Protein AF-A0A259N284-F1 (afdb_monomer_lite)

Sequence (116 aa):
MSDIRIQKTGEPDILQTSDGRLTLSVPIQIKRRSGRKLVTLPNGETAPSGEAKSLKEIATREGIDNSYVSRMVNLTTLAPDIVAAILDDALPNHVTLFDLAVDPPALWDEQRARLM

Secondary structure (DSSP, 8-state):
----EEEE-SPPEEEE-TTS-EEEE--EEEE---SPPPPBPTTSPBPP--S-SSHHHHHHHHT--HHHHHHHHHHTTS-HHHHHHHHTT-S-TT--HHHHHSS--SSHHHHHHTT-

pLDDT: mean 78.73, std 15.04, range [42.06, 94.88]

Foldseek 3Di:
DFDWDKDQDDDWDWDQDPVRDIDIRTDIDTDDDDDDDWDADPVRHTDPDDPDPDLVSVCVVVVHDSLVSQLVVQLVQADPVVVVCVVVVNQDPVDDSSNCSPPHDNDNVSSVVVRD

Radius of gyration: 19.95 Å; chains: 1; bounding box: 35×49×48 Å

Structure (mmCIF, N/CA/C/O backbone):
data_AF-A0A259N284-F1
#
_entry.id   AF-A0A259N284-F1
#
loop_
_atom_site.group_PDB
_atom_site.id
_atom_site.type_symbol
_atom_site.label_atom_id
_atom_site.label_alt_id
_atom_site.label_comp_id
_atom_site.label_asym_id
_atom_site.label_entity_id
_atom_site.label_seq_id
_atom_site.pdbx_PDB_ins_code
_atom_site.Cartn_x
_atom_site.Cartn_y
_atom_site.Cartn_z
_atom_site.occupancy
_atom_site.B_iso_or_equiv
_atom_site.auth_seq_id
_atom_site.auth_comp_id
_atom_site.auth_asym_id
_atom_site.auth_atom_id
_atom_site.pdbx_PDB_model_num
ATOM 1 N N . MET A 1 1 ? -8.916 19.338 12.468 1.00 45.94 1 MET A N 1
ATOM 2 C CA . MET A 1 1 ? -8.717 18.675 11.162 1.00 45.94 1 MET A CA 1
ATOM 3 C C . MET A 1 1 ? -8.335 19.737 10.170 1.00 45.94 1 MET A C 1
ATOM 5 O O . MET A 1 1 ? -8.687 20.891 10.365 1.00 45.94 1 MET A O 1
ATOM 9 N N . SER A 1 2 ? -7.472 19.411 9.233 1.00 42.06 2 SER A N 1
ATOM 10 C CA . SER A 1 2 ? -6.608 20.419 8.663 1.00 42.06 2 SER A CA 1
ATOM 11 C C . SER A 1 2 ? -6.405 20.004 7.212 1.00 42.06 2 SER A C 1
ATOM 13 O O . SER A 1 2 ? -5.849 18.952 6.925 1.00 42.06 2 SER A O 1
ATOM 15 N N . ASP A 1 3 ? -6.993 20.791 6.323 1.00 51.62 3 ASP A N 1
ATOM 16 C CA . ASP A 1 3 ? -7.105 20.469 4.908 1.00 51.62 3 ASP A CA 1
ATOM 17 C C . ASP A 1 3 ? -5.763 20.618 4.194 1.00 51.62 3 ASP A C 1
ATOM 19 O O . ASP A 1 3 ? -4.971 21.518 4.496 1.00 51.62 3 ASP A O 1
ATOM 23 N N . ILE A 1 4 ? -5.510 19.735 3.225 1.00 58.75 4 ILE A N 1
ATOM 24 C CA . ILE A 1 4 ? -4.409 19.912 2.280 1.00 58.75 4 ILE A CA 1
ATOM 25 C C . ILE A 1 4 ? -4.896 20.910 1.243 1.00 58.75 4 ILE A C 1
ATOM 27 O O . ILE A 1 4 ? -5.741 20.598 0.408 1.00 58.75 4 ILE A O 1
ATOM 31 N N . ARG A 1 5 ? -4.359 22.126 1.304 1.00 63.12 5 ARG A N 1
ATOM 32 C CA . ARG A 1 5 ? -4.651 23.154 0.311 1.00 63.12 5 ARG A CA 1
ATOM 33 C C . ARG A 1 5 ? -3.522 23.173 -0.709 1.00 63.12 5 ARG A C 1
ATOM 35 O O . ARG A 1 5 ? -2.393 23.527 -0.365 1.00 63.12 5 ARG A O 1
ATOM 42 N N . ILE A 1 6 ? -3.841 22.773 -1.936 1.00 70.38 6 ILE A N 1
ATOM 43 C CA . ILE A 1 6 ? -2.973 22.914 -3.106 1.00 70.38 6 ILE A CA 1
ATOM 44 C C . ILE A 1 6 ? -3.428 24.175 -3.833 1.00 70.38 6 ILE A C 1
ATOM 46 O O . ILE A 1 6 ? -4.610 24.321 -4.143 1.00 70.38 6 ILE A O 1
ATOM 50 N N . GLN A 1 7 ? -2.517 25.115 -4.049 1.00 68.81 7 GLN A N 1
ATOM 51 C CA . GLN A 1 7 ? -2.789 26.325 -4.822 1.00 68.81 7 GLN A CA 1
ATOM 52 C C . GLN A 1 7 ? -1.745 26.452 -5.926 1.00 68.81 7 GLN A C 1
ATOM 54 O O . GLN A 1 7 ? -0.554 26.281 -5.664 1.00 68.81 7 GLN A O 1
ATOM 59 N N . LYS A 1 8 ? -2.194 26.771 -7.143 1.00 77.38 8 LYS A N 1
ATOM 60 C CA . LYS A 1 8 ? -1.329 27.248 -8.230 1.00 77.38 8 LYS A CA 1
ATOM 61 C C . LYS A 1 8 ? -0.700 28.573 -7.778 1.00 77.38 8 LYS A C 1
ATOM 63 O O . LYS A 1 8 ? -1.428 29.476 -7.371 1.00 77.38 8 LYS A O 1
ATOM 68 N N . THR A 1 9 ? 0.625 28.679 -7.816 1.00 79.69 9 THR A N 1
ATOM 69 C CA . THR A 1 9 ? 1.386 29.845 -7.319 1.00 79.69 9 THR A CA 1
ATOM 70 C C . THR A 1 9 ? 2.148 30.602 -8.404 1.00 79.69 9 THR A C 1
ATOM 72 O O . THR A 1 9 ? 3.044 31.380 -8.102 1.00 79.69 9 THR A O 1
ATOM 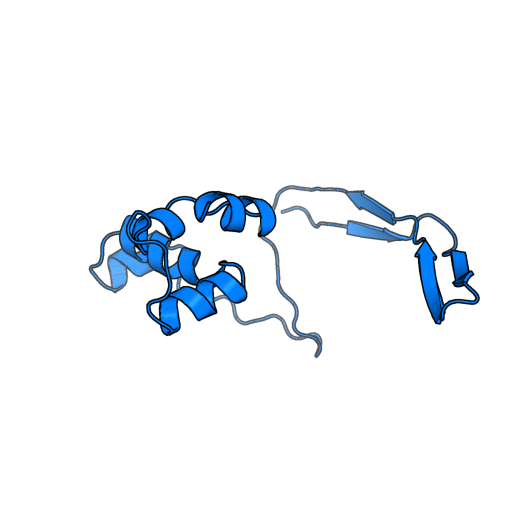75 N N . GLY A 1 10 ? 1.785 30.411 -9.666 1.00 80.06 10 GLY A N 1
ATOM 76 C CA . GLY A 1 10 ? 2.368 31.117 -10.806 1.00 80.06 10 GLY A CA 1
ATOM 77 C C . GLY A 1 10 ? 1.756 30.626 -12.108 1.00 80.06 10 GLY A C 1
ATOM 78 O O . GLY A 1 10 ? 0.942 29.702 -12.082 1.00 80.06 10 GLY A O 1
ATOM 79 N N . GLU A 1 11 ? 2.112 31.238 -13.235 1.00 81.62 11 GLU A N 1
ATOM 80 C CA . GLU A 1 11 ? 1.596 30.793 -14.528 1.00 81.62 11 GLU A CA 1
ATOM 81 C C . GLU A 1 11 ? 2.202 29.450 -14.950 1.00 81.62 11 GLU A C 1
ATOM 83 O O . GLU A 1 11 ? 3.375 29.192 -14.672 1.00 81.62 11 GLU A O 1
ATOM 88 N N . PRO A 1 12 ? 1.401 28.560 -15.559 1.00 78.62 12 PRO A N 1
ATOM 89 C CA . PRO A 1 12 ? 1.888 27.300 -16.053 1.00 78.62 12 PRO A CA 1
ATOM 90 C C . PRO A 1 12 ? 2.615 27.560 -17.370 1.00 78.62 12 PRO A C 1
ATOM 92 O O . PRO A 1 12 ? 2.100 28.269 -18.234 1.00 78.62 12 PRO A O 1
ATOM 95 N N . ASP A 1 13 ? 3.788 26.965 -17.523 1.00 83.94 13 ASP A N 1
ATOM 96 C CA . ASP A 1 13 ? 4.536 27.032 -18.774 1.00 83.94 13 ASP A CA 1
ATOM 97 C C . ASP A 1 13 ? 4.402 25.715 -19.538 1.00 83.94 13 ASP A C 1
ATOM 99 O O . ASP A 1 13 ? 4.433 24.632 -18.942 1.00 83.94 13 ASP A O 1
ATOM 103 N N . ILE A 1 14 ? 4.213 25.815 -20.851 1.00 79.31 14 ILE A N 1
ATOM 104 C CA . ILE A 1 14 ? 4.002 24.678 -21.747 1.00 79.31 14 ILE A CA 1
ATOM 105 C C . ILE A 1 14 ? 5.099 24.697 -22.800 1.00 79.31 14 ILE A C 1
ATOM 107 O O . ILE A 1 14 ? 5.117 25.551 -23.684 1.00 79.31 14 ILE A O 1
ATOM 111 N N . LEU A 1 15 ? 5.966 23.691 -22.753 1.00 80.00 15 LEU A N 1
ATOM 112 C CA . LEU A 1 15 ? 7.018 23.484 -23.738 1.00 80.00 15 LEU A CA 1
ATOM 113 C C . LEU A 1 15 ? 6.653 22.284 -24.614 1.00 80.00 15 LEU A C 1
ATOM 115 O O . LEU A 1 15 ? 6.637 21.140 -24.153 1.00 80.00 15 LEU A O 1
ATOM 119 N N . GLN A 1 16 ? 6.349 22.549 -25.885 1.00 78.12 16 GLN A N 1
ATOM 120 C CA . GLN A 1 16 ? 6.218 21.513 -26.909 1.00 78.12 16 GLN A CA 1
ATOM 121 C C . GLN A 1 16 ? 7.581 21.256 -27.545 1.00 78.12 16 GLN A C 1
ATOM 123 O O . GLN A 1 16 ? 8.193 22.155 -28.117 1.00 78.12 16 GLN A O 1
ATOM 128 N N . THR A 1 17 ? 8.051 20.021 -27.435 1.00 78.12 17 THR A N 1
ATOM 129 C CA . THR A 1 17 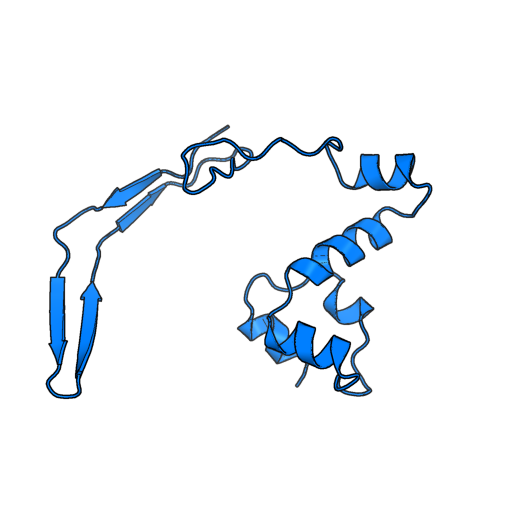? 9.304 19.565 -28.037 1.00 78.12 17 THR A CA 1
ATOM 130 C C . THR A 1 17 ? 8.998 18.925 -29.392 1.00 78.12 17 THR A C 1
ATOM 132 O O . THR A 1 17 ? 7.961 18.285 -29.570 1.00 78.12 17 THR A O 1
ATOM 135 N N . SER A 1 18 ? 9.887 19.108 -30.371 1.00 76.62 18 SER A N 1
ATOM 136 C CA . SER A 1 18 ? 9.708 18.633 -31.754 1.00 76.62 18 SER A CA 1
ATOM 137 C C . SER A 1 18 ? 9.614 17.108 -31.895 1.00 76.62 18 SER A C 1
ATOM 139 O O . SER A 1 18 ? 9.171 16.620 -32.931 1.00 76.62 18 SER A O 1
ATOM 141 N N . ASP A 1 19 ? 9.989 16.357 -30.858 1.00 79.75 19 ASP A N 1
ATOM 142 C CA . ASP A 1 19 ? 9.841 14.902 -30.752 1.00 79.75 19 ASP A CA 1
ATOM 143 C C . ASP A 1 19 ? 8.430 14.460 -30.306 1.00 79.75 19 ASP A C 1
ATOM 145 O O . ASP A 1 19 ? 8.193 13.273 -30.084 1.00 79.75 19 ASP A O 1
ATOM 149 N N . GLY A 1 20 ? 7.487 15.400 -30.170 1.00 77.75 20 GLY A N 1
ATOM 150 C CA . GLY A 1 20 ? 6.108 15.140 -29.754 1.00 77.75 20 GLY A CA 1
ATOM 151 C C . GLY A 1 20 ? 5.893 15.158 -28.239 1.00 77.75 20 GLY A C 1
ATOM 152 O O . GLY A 1 20 ? 4.774 14.910 -27.784 1.00 77.75 20 GLY A O 1
ATOM 153 N N . ARG A 1 21 ? 6.920 15.465 -27.433 1.00 64.81 21 ARG A N 1
ATOM 154 C CA . ARG A 1 21 ? 6.769 15.600 -25.977 1.00 64.81 21 ARG A CA 1
ATOM 155 C C . ARG A 1 21 ? 6.202 16.966 -25.591 1.00 64.81 21 ARG A C 1
ATOM 157 O O . ARG A 1 21 ? 6.731 18.007 -25.973 1.00 64.81 21 ARG A O 1
ATOM 164 N N . LEU A 1 22 ? 5.161 16.956 -24.760 1.00 83.81 22 LEU A N 1
ATOM 165 C CA . LEU A 1 22 ? 4.606 18.140 -24.102 1.00 83.81 22 LEU A CA 1
ATOM 166 C C . LEU A 1 22 ? 5.068 18.155 -22.641 1.00 83.81 22 LEU A C 1
ATOM 168 O O . LEU A 1 22 ? 4.703 17.267 -21.872 1.00 83.81 22 LEU A O 1
ATOM 172 N N . THR A 1 23 ? 5.833 19.169 -22.246 1.00 72.62 23 THR A N 1
ATOM 173 C CA . THR A 1 23 ? 6.202 19.394 -20.842 1.00 72.62 23 THR A CA 1
ATOM 174 C C . THR A 1 23 ? 5.377 20.547 -20.284 1.00 72.62 23 THR A C 1
ATOM 176 O O . THR A 1 23 ? 5.427 21.652 -20.817 1.00 72.62 23 THR A O 1
ATOM 179 N N . LEU A 1 24 ? 4.619 20.287 -19.216 1.00 83.88 24 LEU A N 1
ATOM 180 C CA . LEU A 1 24 ? 3.813 21.278 -18.503 1.00 83.88 24 LEU A CA 1
ATOM 181 C C . LEU A 1 24 ? 4.425 21.526 -17.119 1.00 83.88 24 LEU A C 1
ATOM 183 O O . LEU A 1 24 ? 4.383 20.656 -16.248 1.00 83.88 24 LEU A O 1
ATOM 187 N N . SER A 1 25 ? 4.950 22.725 -16.905 1.00 73.44 25 SER A N 1
ATOM 188 C CA . SER A 1 25 ? 5.489 23.161 -15.618 1.00 73.44 25 SER A CA 1
ATOM 189 C C . SER A 1 25 ? 4.422 23.939 -14.858 1.00 73.44 25 SER A C 1
ATOM 191 O O . SER A 1 25 ? 4.101 25.064 -15.232 1.00 73.44 25 SER A O 1
ATOM 193 N N . VAL A 1 26 ? 3.872 23.367 -13.780 1.00 82.38 26 VAL A N 1
ATOM 194 C CA . VAL A 1 26 ? 2.898 24.058 -12.916 1.00 82.38 26 VAL A CA 1
ATOM 195 C C . VAL A 1 26 ? 3.530 24.360 -11.556 1.00 82.38 26 VAL A C 1
ATOM 197 O O . VAL A 1 26 ? 3.705 23.440 -10.752 1.00 82.38 26 VAL A O 1
ATOM 200 N N . PRO A 1 27 ? 3.848 25.627 -11.243 1.00 65.94 27 PRO A N 1
ATOM 201 C CA . PRO A 1 27 ? 4.307 25.983 -9.909 1.00 65.94 27 PRO A CA 1
ATOM 202 C C . PRO A 1 27 ? 3.135 25.864 -8.925 1.00 65.94 27 PRO A C 1
ATOM 204 O O . PRO A 1 27 ? 2.145 26.596 -9.029 1.00 65.94 27 PRO A O 1
ATOM 207 N N . ILE A 1 28 ? 3.233 24.940 -7.966 1.00 67.50 28 ILE A N 1
ATOM 208 C CA . ILE A 1 28 ? 2.224 24.752 -6.915 1.00 67.50 28 ILE A CA 1
ATOM 209 C C . ILE A 1 28 ? 2.832 24.876 -5.521 1.00 67.50 28 ILE A C 1
ATOM 211 O O . ILE A 1 28 ? 3.955 24.444 -5.266 1.00 67.50 28 ILE A O 1
ATOM 215 N N . GLN A 1 29 ? 2.040 25.405 -4.592 1.00 57.78 29 GLN A N 1
ATOM 216 C CA . GLN A 1 29 ? 2.365 25.437 -3.172 1.00 57.78 29 GLN A CA 1
ATOM 217 C C . GLN A 1 29 ? 1.396 24.540 -2.403 1.00 57.78 29 GLN A C 1
ATOM 219 O O . GLN A 1 29 ? 0.174 24.690 -2.492 1.00 57.78 29 GLN A O 1
ATOM 224 N N . ILE A 1 30 ? 1.954 23.616 -1.620 1.00 68.06 30 ILE A N 1
ATOM 225 C CA . 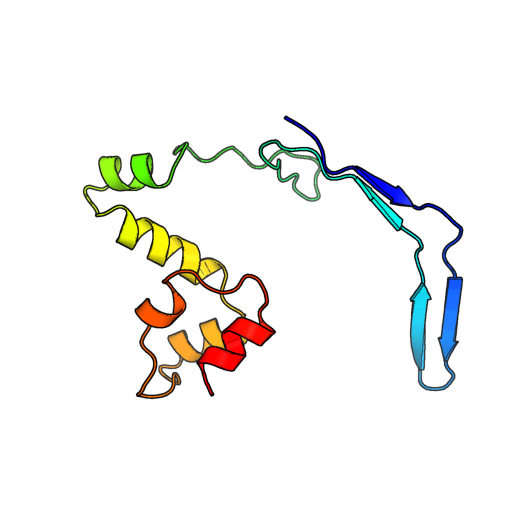ILE A 1 30 ? 1.205 22.629 -0.839 1.00 68.06 30 ILE A CA 1
ATOM 226 C C . ILE A 1 30 ? 1.373 22.958 0.642 1.00 68.06 30 ILE A C 1
ATOM 228 O O . ILE A 1 30 ? 2.489 22.984 1.158 1.00 68.06 30 ILE A O 1
ATOM 232 N N . LYS A 1 31 ? 0.266 23.187 1.354 1.00 55.75 31 LYS A N 1
ATOM 233 C CA . LYS A 1 31 ? 0.284 23.371 2.815 1.00 55.75 31 LYS A CA 1
ATOM 234 C C . LYS A 1 31 ? -0.372 22.176 3.502 1.00 55.75 31 LYS A C 1
ATOM 236 O O . LYS A 1 31 ? -1.556 21.915 3.297 1.00 55.75 31 LYS A O 1
ATOM 241 N N . ARG A 1 32 ? 0.411 21.455 4.316 1.00 57.69 32 ARG A N 1
ATOM 242 C CA . ARG A 1 32 ? -0.027 20.291 5.101 1.00 57.69 32 ARG A CA 1
ATOM 243 C C . ARG A 1 32 ? -0.501 20.724 6.477 1.00 57.69 32 ARG A C 1
ATOM 245 O O . ARG A 1 32 ? 0.070 21.595 7.126 1.00 57.69 32 ARG A O 1
ATOM 252 N N . ARG A 1 33 ? -1.564 20.085 6.926 1.00 56.12 33 ARG A N 1
ATOM 253 C CA . ARG A 1 33 ? -2.330 20.476 8.094 1.00 56.12 33 ARG A CA 1
ATOM 254 C C . ARG A 1 33 ? -2.918 19.114 8.578 1.00 56.12 33 ARG A C 1
ATOM 256 O O . ARG A 1 33 ? -3.325 18.309 7.751 1.00 56.12 33 ARG A O 1
ATOM 263 N N . SER A 1 34 ? -2.837 18.745 9.868 1.00 42.88 34 SER A N 1
ATOM 264 C CA . SER A 1 34 ? -3.222 17.390 10.351 1.00 42.88 34 SER A CA 1
ATOM 265 C C . SER A 1 34 ? -4.738 17.157 10.583 1.00 42.88 34 SER A C 1
ATOM 267 O O . SER A 1 34 ? -5.388 17.750 11.448 1.00 42.88 34 SER A O 1
ATOM 269 N N . GLY A 1 35 ? -5.343 16.259 9.801 1.00 58.09 35 GLY A N 1
ATOM 270 C CA . GLY A 1 35 ? -6.722 15.790 9.987 1.00 58.09 35 GLY A CA 1
ATOM 271 C C . GLY A 1 35 ? -7.198 14.866 8.865 1.00 58.09 35 GLY A C 1
ATOM 272 O O . GLY A 1 35 ? -6.696 14.979 7.754 1.00 58.09 35 GLY A O 1
ATOM 273 N N . ARG A 1 36 ? -8.121 13.939 9.175 1.00 57.12 36 ARG A N 1
ATOM 274 C CA . ARG A 1 36 ? -8.606 12.858 8.287 1.00 57.12 36 ARG A CA 1
ATOM 275 C C . ARG A 1 36 ? -8.987 13.371 6.888 1.00 57.12 36 ARG A C 1
ATOM 277 O O . ARG A 1 36 ? -9.719 14.349 6.781 1.00 57.12 36 ARG A O 1
ATOM 284 N N . LYS A 1 37 ? -8.487 12.693 5.847 1.00 53.34 37 LYS A N 1
ATOM 285 C CA . LYS A 1 37 ? -8.716 13.014 4.429 1.00 53.34 37 LYS A CA 1
ATOM 286 C C . LYS A 1 37 ? -10.128 12.595 4.002 1.00 53.34 37 LYS A C 1
ATOM 288 O O . LYS A 1 37 ? -10.539 11.479 4.304 1.00 53.34 37 LYS A O 1
ATOM 293 N N . LEU A 1 38 ? -10.826 13.474 3.287 1.00 49.94 38 LEU A N 1
ATOM 294 C CA . LEU A 1 38 ? -12.120 13.215 2.655 1.00 49.94 38 LEU A CA 1
ATOM 295 C C . LEU A 1 38 ? -11.894 12.927 1.164 1.00 49.94 38 LEU A C 1
ATOM 297 O O . LEU A 1 38 ? -11.151 13.666 0.519 1.00 49.94 38 LEU A O 1
ATOM 301 N N . VAL A 1 39 ? -12.495 11.862 0.630 1.00 51.69 39 VAL A N 1
ATOM 302 C CA . VAL A 1 39 ? -12.433 11.529 -0.803 1.00 51.69 39 VAL A CA 1
ATOM 303 C C . VAL A 1 39 ? -13.755 11.936 -1.446 1.00 51.69 39 VAL A C 1
ATOM 305 O O . VAL A 1 39 ? -14.814 11.431 -1.070 1.00 51.69 39 VAL A O 1
ATOM 308 N N . THR A 1 40 ? -13.685 12.864 -2.398 1.00 51.22 40 THR A N 1
ATOM 309 C CA . THR A 1 40 ? -14.824 13.297 -3.213 1.00 51.22 40 THR A CA 1
ATOM 310 C C . THR A 1 40 ? -14.730 12.616 -4.571 1.00 51.22 40 THR A C 1
ATOM 312 O O . THR A 1 40 ? -13.672 12.619 -5.202 1.00 51.22 40 THR A O 1
ATOM 315 N N . LEU A 1 41 ? -15.826 12.002 -4.998 1.00 60.44 41 LEU A N 1
ATOM 316 C CA . LEU A 1 41 ? -15.948 11.373 -6.303 1.00 60.44 41 LEU A CA 1
ATOM 317 C C . LEU A 1 41 ? -16.019 12.452 -7.407 1.00 60.44 41 LEU A C 1
ATOM 319 O O . LEU A 1 41 ? -16.361 13.603 -7.126 1.00 60.44 41 LEU A O 1
ATOM 323 N N . PRO A 1 42 ? -15.721 12.115 -8.676 1.00 55.62 42 PRO A N 1
ATOM 324 C CA . PRO A 1 42 ? -15.720 13.076 -9.789 1.00 55.62 42 PRO A CA 1
ATOM 325 C C . PRO A 1 42 ? -17.051 13.813 -10.017 1.00 55.62 42 PRO A C 1
ATOM 327 O O . PRO A 1 42 ? -17.071 14.873 -10.633 1.00 55.62 42 PRO A O 1
ATOM 330 N N . ASN A 1 43 ? -18.158 13.269 -9.509 1.00 67.12 43 ASN A N 1
ATOM 331 C CA . ASN A 1 43 ? -19.495 13.866 -9.535 1.00 67.12 43 ASN A CA 1
ATOM 332 C C . ASN A 1 43 ? -19.755 14.858 -8.377 1.00 67.12 43 ASN A C 1
ATOM 334 O O . ASN A 1 43 ? -20.861 15.377 -8.261 1.00 67.12 43 ASN A O 1
ATOM 338 N N . GLY A 1 44 ? -18.766 15.122 -7.517 1.00 55.41 44 GLY A N 1
ATOM 339 C CA . GLY A 1 44 ? -18.900 16.007 -6.357 1.00 55.41 44 GLY A CA 1
ATOM 340 C C . GLY A 1 44 ? -19.497 15.336 -5.118 1.00 55.41 44 GLY A C 1
ATOM 341 O O . GLY A 1 44 ? -19.599 15.978 -4.072 1.00 55.41 44 GLY A O 1
ATOM 342 N N . GLU A 1 45 ? -19.858 14.053 -5.194 1.00 60.47 45 GLU A N 1
ATOM 343 C CA . GLU A 1 45 ? -20.380 13.320 -4.047 1.00 60.47 45 GLU A CA 1
ATOM 344 C C . GLU A 1 45 ? -19.260 12.906 -3.100 1.00 60.47 45 GLU A C 1
ATOM 346 O O . GLU A 1 45 ? -18.145 12.551 -3.489 1.00 60.47 45 GLU A O 1
ATOM 351 N N . THR A 1 46 ? -19.578 12.938 -1.814 1.00 54.34 46 THR A N 1
ATOM 352 C CA . THR A 1 46 ? -18.670 12.437 -0.790 1.00 54.34 46 THR A CA 1
ATOM 353 C C . THR A 1 46 ? -18.805 10.923 -0.764 1.00 54.34 46 THR A C 1
ATOM 355 O O . THR A 1 46 ? -19.919 10.430 -0.587 1.00 54.34 46 THR A O 1
ATOM 358 N N . ALA A 1 47 ? -17.709 10.179 -0.935 1.00 50.78 47 ALA A N 1
ATOM 359 C CA . ALA A 1 47 ? -17.774 8.727 -0.808 1.00 50.78 47 ALA A CA 1
ATOM 360 C C . ALA A 1 47 ? -18.329 8.369 0.589 1.00 50.78 47 ALA A C 1
ATOM 362 O O . ALA A 1 47 ? -17.876 8.966 1.575 1.00 50.78 47 ALA A O 1
ATOM 363 N N . PRO A 1 48 ? -19.313 7.453 0.701 1.00 50.09 48 PRO A N 1
ATOM 364 C CA . PRO A 1 48 ? -19.889 7.098 1.990 1.00 50.09 48 PRO A CA 1
ATOM 365 C C . PRO A 1 48 ? -18.769 6.644 2.924 1.00 50.09 48 PRO A C 1
ATOM 367 O O . PRO A 1 48 ? -17.946 5.799 2.566 1.00 50.09 48 PRO A O 1
ATOM 370 N N . SER A 1 49 ? -18.701 7.239 4.118 1.00 52.97 49 SER A N 1
ATOM 371 C CA . SER A 1 49 ? -17.759 6.786 5.135 1.00 52.97 49 SER A CA 1
ATOM 372 C C . SER A 1 49 ? -18.121 5.344 5.474 1.00 52.97 49 SER A C 1
ATOM 374 O O . SER A 1 49 ? -19.229 5.108 5.953 1.00 52.97 49 SER A O 1
ATOM 376 N N . GLY A 1 50 ? -17.226 4.399 5.184 1.00 59.53 50 GLY A N 1
ATOM 377 C CA . GLY A 1 50 ? -17.461 2.982 5.453 1.00 59.53 50 GLY A CA 1
ATOM 378 C C . GLY A 1 50 ? -17.939 2.735 6.889 1.00 59.53 50 GLY A C 1
ATOM 379 O O . GLY A 1 50 ? -17.590 3.477 7.807 1.00 59.53 50 GLY A O 1
ATOM 380 N N . GLU A 1 51 ? -18.748 1.690 7.074 1.00 59.75 51 GLU A N 1
ATOM 381 C CA . GLU A 1 51 ? -19.418 1.372 8.346 1.00 59.75 51 GLU A CA 1
ATOM 382 C C . GLU A 1 51 ? -18.452 1.202 9.526 1.00 59.75 51 GLU A C 1
ATOM 384 O O . GLU A 1 51 ? -18.806 1.503 10.663 1.00 59.75 51 GLU A O 1
ATOM 389 N N . ALA A 1 52 ? -17.224 0.751 9.261 1.00 64.94 52 ALA A N 1
ATOM 390 C CA . ALA A 1 52 ? -16.201 0.580 10.278 1.00 64.94 52 ALA A CA 1
ATOM 391 C C . ALA A 1 52 ? -15.284 1.807 10.371 1.00 64.94 52 ALA A C 1
ATOM 393 O O . ALA A 1 52 ? -14.646 2.226 9.403 1.00 64.94 52 ALA A O 1
ATOM 394 N N . LYS A 1 53 ? -15.142 2.346 11.583 1.00 74.19 53 LYS A N 1
ATOM 395 C CA . LYS A 1 53 ? -14.328 3.530 11.897 1.00 74.19 53 LYS A CA 1
ATOM 396 C C . LYS A 1 53 ? -12.841 3.200 12.043 1.00 74.19 53 LYS A C 1
ATOM 398 O O . LYS A 1 53 ? -12.023 4.118 12.140 1.00 74.19 53 LYS A O 1
ATOM 403 N N . SER A 1 54 ? -12.479 1.915 12.113 1.00 83.06 54 SER A N 1
ATOM 404 C CA . SER A 1 54 ? -11.090 1.451 12.207 1.00 83.06 54 SER A CA 1
ATOM 405 C C . SER A 1 54 ? -10.923 -0.020 11.814 1.00 83.06 54 SER A C 1
ATOM 407 O O . SER A 1 54 ? -11.851 -0.814 11.945 1.00 83.06 54 SER A O 1
ATOM 409 N N . LEU A 1 55 ? -9.695 -0.419 11.459 1.00 85.69 55 LEU A N 1
ATOM 410 C CA . LEU A 1 55 ? -9.340 -1.830 11.238 1.00 85.69 55 LEU A CA 1
ATOM 411 C C . LEU A 1 55 ? -9.572 -2.704 12.484 1.00 85.69 55 LEU A C 1
ATOM 413 O O . LEU A 1 55 ? -9.816 -3.900 12.370 1.00 85.69 55 LEU A O 1
ATOM 417 N N . LYS A 1 56 ? -9.503 -2.120 13.689 1.00 87.00 56 LYS A N 1
ATOM 418 C CA . LYS A 1 56 ? -9.769 -2.825 14.955 1.00 87.00 56 LYS A CA 1
ATOM 419 C C . LYS A 1 56 ? -11.247 -3.171 15.120 1.00 87.00 56 LYS A C 1
ATOM 421 O O . LYS A 1 56 ? -11.575 -4.225 15.658 1.00 87.00 56 LYS A O 1
ATOM 426 N N . GLU A 1 57 ? -12.126 -2.295 14.651 1.00 88.31 57 GLU A N 1
ATOM 427 C CA . GLU A 1 57 ? -13.569 -2.536 14.643 1.00 88.31 57 GLU A CA 1
ATOM 428 C C . GLU A 1 57 ? -13.927 -3.647 13.655 1.00 88.31 57 GLU A C 1
ATOM 430 O O . GLU A 1 57 ? -14.654 -4.562 14.028 1.00 88.31 57 GLU A O 1
ATOM 435 N N . ILE A 1 58 ? -13.321 -3.632 12.461 1.00 86.69 58 ILE A N 1
ATOM 436 C CA . ILE A 1 58 ? -13.446 -4.722 11.480 1.00 86.69 58 ILE A CA 1
ATOM 437 C C . ILE A 1 58 ? -12.981 -6.043 12.105 1.00 86.69 58 ILE A C 1
ATOM 439 O O . ILE A 1 58 ? -13.740 -6.999 12.147 1.00 86.69 58 ILE A O 1
ATOM 443 N N . ALA A 1 59 ? -11.776 -6.076 12.677 1.00 91.31 59 ALA A N 1
ATOM 444 C CA . ALA A 1 59 ? -11.225 -7.267 13.326 1.00 91.31 59 ALA A CA 1
ATOM 445 C C . ALA A 1 59 ? -12.155 -7.842 14.411 1.00 91.31 59 ALA A C 1
ATOM 447 O O . ALA A 1 59 ? -12.429 -9.037 14.434 1.00 91.31 59 ALA A O 1
ATOM 448 N N . THR A 1 60 ? -12.699 -6.976 15.273 1.00 91.44 60 THR A N 1
ATOM 449 C CA . THR A 1 60 ? -13.616 -7.388 16.350 1.00 91.44 60 THR A CA 1
ATOM 450 C C . THR A 1 60 ? -14.929 -7.939 15.796 1.00 91.44 60 THR A C 1
ATOM 452 O O . THR A 1 60 ? -15.419 -8.949 16.293 1.00 91.44 60 THR A O 1
ATOM 455 N N . ARG A 1 61 ? -15.496 -7.286 14.775 1.00 91.12 61 ARG A N 1
ATOM 456 C CA . ARG A 1 61 ? -16.768 -7.684 14.161 1.00 91.12 61 ARG A CA 1
ATOM 457 C C . ARG A 1 61 ? -16.657 -9.014 13.421 1.00 91.12 61 ARG A C 1
ATOM 459 O O . ARG A 1 61 ? -17.550 -9.842 13.545 1.00 91.12 61 ARG A O 1
ATOM 466 N N . GLU A 1 62 ? -15.567 -9.205 12.682 1.00 89.69 62 GLU A N 1
ATOM 467 C CA . GLU A 1 62 ? -15.344 -10.412 11.880 1.00 89.69 62 GLU A CA 1
ATOM 468 C C . GLU A 1 62 ? -14.720 -11.564 12.695 1.00 89.69 62 GLU A C 1
ATOM 470 O O . GLU A 1 62 ? -14.617 -12.682 12.200 1.00 89.69 62 GLU A O 1
ATOM 475 N N . GLY A 1 63 ? -14.290 -11.320 13.941 1.00 91.88 63 GLY A N 1
ATOM 476 C CA . GLY A 1 63 ? -13.623 -12.329 14.774 1.00 91.88 63 GLY A CA 1
ATOM 477 C C . GLY A 1 63 ? -12.224 -12.714 14.278 1.00 91.88 63 GLY A C 1
ATOM 478 O O . GLY A 1 63 ? -11.751 -13.814 14.557 1.00 91.88 63 GLY A O 1
ATOM 479 N N . ILE A 1 64 ? -11.566 -11.820 13.537 1.00 93.62 64 ILE A N 1
ATOM 480 C CA . ILE A 1 64 ? -10.252 -12.035 12.917 1.00 93.62 64 ILE A CA 1
ATOM 481 C C . ILE A 1 64 ? -9.209 -11.156 13.615 1.00 93.62 64 ILE A C 1
ATOM 483 O O . ILE A 1 64 ? -9.535 -10.125 14.205 1.00 93.62 64 ILE A O 1
ATOM 487 N N . ASP A 1 65 ? -7.932 -11.533 13.557 1.00 93.06 65 ASP A N 1
ATOM 488 C CA . ASP A 1 65 ? -6.876 -10.715 14.138 1.00 93.06 65 ASP A CA 1
ATOM 489 C C . ASP A 1 65 ? -6.675 -9.387 13.380 1.00 93.06 65 ASP A C 1
ATOM 491 O O . ASP A 1 65 ? -6.822 -9.276 12.159 1.00 93.06 65 ASP A O 1
ATOM 495 N N . ASN A 1 66 ? -6.318 -8.341 14.128 1.00 90.56 66 ASN A N 1
ATOM 496 C CA . ASN A 1 66 ? -6.137 -7.004 13.570 1.00 90.56 66 ASN A CA 1
ATOM 497 C C . ASN A 1 66 ? -4.998 -6.932 12.544 1.00 90.56 66 ASN A C 1
ATOM 499 O O . ASN A 1 66 ? -5.093 -6.174 11.576 1.00 90.56 66 ASN A O 1
ATOM 503 N N . SER A 1 67 ? -3.935 -7.712 12.737 1.00 89.25 67 SER A N 1
ATOM 504 C CA . SER A 1 67 ? -2.809 -7.758 11.813 1.00 89.25 67 SER A CA 1
ATOM 505 C C . SER A 1 67 ? -3.205 -8.413 10.489 1.00 89.25 67 SER A C 1
ATOM 507 O O . SER A 1 67 ? -2.742 -7.966 9.447 1.00 89.25 67 SER A O 1
ATOM 509 N N . TYR A 1 68 ? -4.087 -9.410 10.478 1.00 90.94 68 TYR A N 1
ATOM 510 C CA . TYR A 1 68 ? -4.624 -10.008 9.257 1.00 90.94 68 TYR A CA 1
ATOM 511 C C . TYR A 1 68 ? -5.529 -9.042 8.500 1.00 90.94 68 TYR A C 1
ATOM 513 O O . TYR A 1 68 ? -5.341 -8.861 7.300 1.00 90.94 68 TYR A O 1
ATOM 521 N N . VAL A 1 69 ? -6.429 -8.337 9.194 1.00 91.00 69 VAL A N 1
ATOM 522 C CA . VAL A 1 69 ? -7.237 -7.275 8.567 1.00 91.00 69 VAL A CA 1
ATOM 523 C C . VAL A 1 69 ? -6.338 -6.192 7.961 1.00 91.00 69 VAL A C 1
ATOM 525 O O . VAL A 1 69 ? -6.558 -5.764 6.831 1.00 91.00 69 VAL A O 1
ATOM 528 N N . SER A 1 70 ? -5.290 -5.784 8.681 1.00 90.06 70 SER A N 1
ATOM 529 C CA . SER A 1 70 ? -4.297 -4.829 8.177 1.00 90.06 70 SER A CA 1
ATOM 530 C C . SER A 1 70 ? -3.585 -5.345 6.923 1.00 90.06 70 SER A C 1
ATOM 532 O O . SER A 1 70 ? -3.517 -4.636 5.923 1.00 90.06 70 SER A O 1
ATOM 534 N N . ARG A 1 71 ? -3.132 -6.607 6.928 1.00 91.00 71 ARG A N 1
ATOM 535 C CA . ARG A 1 71 ? -2.487 -7.241 5.767 1.00 91.00 71 ARG A CA 1
ATOM 536 C C . ARG A 1 71 ? -3.418 -7.291 4.555 1.00 91.00 71 ARG A C 1
ATOM 538 O O . ARG A 1 71 ? -3.001 -6.908 3.470 1.00 91.00 71 ARG A O 1
ATOM 545 N N . MET A 1 72 ? -4.678 -7.685 4.739 1.00 89.69 72 MET A N 1
ATOM 546 C CA . MET A 1 72 ? -5.679 -7.700 3.663 1.00 89.69 72 MET A CA 1
ATOM 547 C C . MET A 1 72 ? -5.882 -6.318 3.039 1.00 89.69 72 MET A C 1
ATOM 549 O O . MET A 1 72 ? -5.890 -6.189 1.818 1.00 89.69 72 MET A O 1
ATOM 553 N N . VAL A 1 73 ? -5.984 -5.273 3.862 1.00 88.56 73 VAL A N 1
ATOM 554 C CA . VAL A 1 73 ? -6.102 -3.897 3.359 1.00 88.56 73 VAL A CA 1
ATOM 555 C C . VAL A 1 73 ? -4.831 -3.466 2.629 1.00 88.56 73 VAL A C 1
ATOM 557 O O . VAL A 1 73 ? -4.918 -2.884 1.550 1.00 88.56 73 VAL A O 1
ATOM 560 N N . ASN A 1 74 ? -3.655 -3.793 3.158 1.00 89.56 74 ASN A N 1
ATOM 561 C CA . ASN A 1 74 ? -2.378 -3.427 2.551 1.00 89.56 74 ASN A CA 1
ATOM 562 C C . ASN A 1 74 ? -2.174 -4.043 1.159 1.00 89.56 74 ASN A C 1
ATOM 564 O O . ASN A 1 74 ? -1.638 -3.365 0.281 1.00 89.56 74 ASN A O 1
ATOM 568 N N . LEU A 1 75 ? -2.670 -5.261 0.910 1.00 88.81 75 LEU A N 1
ATOM 569 C CA . LEU A 1 75 ? -2.620 -5.887 -0.420 1.00 88.81 75 LEU A CA 1
ATOM 570 C C . LEU A 1 75 ? -3.318 -5.056 -1.508 1.00 88.81 75 LEU A C 1
ATOM 572 O O . LEU A 1 75 ? -2.908 -5.098 -2.663 1.00 88.81 75 LEU A O 1
ATOM 576 N N . THR A 1 76 ? -4.317 -4.243 -1.151 1.00 85.69 76 THR A N 1
ATOM 577 C CA . THR A 1 76 ? -5.017 -3.361 -2.106 1.00 85.69 76 THR A CA 1
ATOM 578 C C . THR A 1 76 ? -4.191 -2.143 -2.538 1.00 85.69 76 THR A C 1
ATOM 580 O O . THR A 1 76 ? -4.593 -1.415 -3.442 1.00 85.69 76 THR A O 1
ATOM 583 N N . THR A 1 77 ? -3.042 -1.904 -1.895 1.00 90.25 77 THR A N 1
ATOM 584 C CA . THR A 1 77 ? -2.174 -0.737 -2.140 1.00 90.25 77 THR A CA 1
ATOM 585 C C . THR A 1 77 ? -0.910 -1.065 -2.938 1.00 90.25 77 THR A C 1
ATOM 587 O O . THR A 1 77 ? -0.100 -0.174 -3.214 1.00 90.25 77 THR A O 1
ATOM 590 N N . LEU A 1 78 ? -0.733 -2.337 -3.306 1.00 92.81 78 LEU A N 1
ATOM 591 C CA . LEU A 1 78 ? 0.420 -2.802 -4.066 1.00 92.81 78 LEU A CA 1
ATOM 592 C C . LEU A 1 78 ? 0.420 -2.255 -5.497 1.00 92.81 78 LEU A C 1
ATOM 594 O O . LEU A 1 78 ? -0.624 -1.939 -6.072 1.00 92.81 78 LEU A O 1
ATOM 598 N N . ALA A 1 79 ? 1.615 -2.158 -6.073 1.00 94.06 79 ALA A N 1
ATOM 599 C CA . ALA A 1 79 ? 1.802 -1.764 -7.456 1.00 94.06 79 ALA A CA 1
ATOM 600 C C . ALA A 1 79 ? 1.062 -2.740 -8.396 1.00 94.06 79 ALA A C 1
ATOM 602 O O . ALA A 1 79 ? 1.063 -3.949 -8.138 1.00 94.06 79 ALA A O 1
ATOM 603 N N . PRO A 1 80 ? 0.441 -2.254 -9.489 1.00 93.44 80 PRO A N 1
ATOM 604 C CA . PRO A 1 80 ? -0.386 -3.089 -10.365 1.00 93.44 80 PRO A CA 1
ATOM 605 C C . PRO A 1 80 ? 0.326 -4.335 -10.910 1.00 93.44 80 PRO A C 1
ATOM 607 O O . PRO A 1 80 ? -0.278 -5.397 -11.012 1.00 93.44 80 PRO A O 1
ATOM 610 N N . ASP A 1 81 ? 1.614 -4.217 -11.223 1.00 94.69 81 ASP A N 1
ATOM 611 C CA . ASP A 1 81 ? 2.465 -5.312 -11.693 1.00 94.69 81 ASP A CA 1
ATOM 612 C C . ASP A 1 81 ? 2.716 -6.379 -10.617 1.00 94.69 81 ASP A C 1
ATOM 614 O O . ASP A 1 81 ? 2.744 -7.567 -10.923 1.00 94.69 81 ASP A O 1
ATOM 618 N N . ILE A 1 82 ? 2.812 -5.979 -9.348 1.00 93.62 82 ILE A N 1
ATOM 619 C CA . ILE A 1 82 ? 2.952 -6.908 -8.218 1.00 93.62 82 ILE A CA 1
ATOM 620 C C . ILE A 1 82 ? 1.636 -7.653 -7.979 1.00 93.62 82 ILE A C 1
ATOM 622 O O . ILE A 1 82 ? 1.643 -8.857 -7.738 1.00 93.62 82 ILE A O 1
ATOM 626 N N . VAL A 1 83 ? 0.498 -6.957 -8.084 1.00 92.75 83 VAL A N 1
ATOM 627 C CA . VAL A 1 83 ? -0.827 -7.592 -8.007 1.00 92.75 83 VAL A CA 1
ATOM 628 C C . VAL A 1 83 ? -0.996 -8.619 -9.127 1.00 92.75 83 VAL A C 1
ATOM 630 O O . VAL A 1 83 ? -1.447 -9.728 -8.856 1.00 92.75 83 VAL A O 1
ATOM 633 N N . ALA A 1 84 ? -0.591 -8.286 -10.356 1.00 93.00 84 ALA A N 1
ATOM 634 C CA . ALA A 1 84 ? -0.597 -9.236 -11.467 1.00 93.00 84 ALA A CA 1
ATOM 635 C C . ALA A 1 84 ? 0.287 -10.460 -11.166 1.00 93.00 84 ALA A C 1
ATOM 637 O O . ALA A 1 84 ? -0.187 -11.585 -11.270 1.00 93.00 84 ALA A O 1
ATOM 638 N N . ALA A 1 85 ? 1.514 -10.254 -10.672 1.00 92.56 85 ALA A N 1
ATOM 639 C CA . ALA A 1 85 ? 2.414 -11.350 -10.308 1.00 92.56 85 ALA A CA 1
ATOM 640 C C . ALA A 1 85 ? 1.858 -12.260 -9.196 1.00 92.56 85 ALA A C 1
ATOM 642 O O . ALA A 1 85 ? 2.102 -13.462 -9.218 1.00 92.56 85 ALA A O 1
ATOM 643 N N . ILE A 1 86 ? 1.093 -11.715 -8.241 1.00 91.75 86 ILE A N 1
ATOM 644 C CA . ILE A 1 86 ? 0.380 -12.515 -7.231 1.00 91.75 86 ILE A CA 1
ATOM 645 C C . ILE A 1 86 ? -0.697 -13.386 -7.889 1.00 91.75 86 ILE A C 1
ATOM 647 O O . ILE A 1 86 ? -0.823 -14.560 -7.550 1.00 91.75 86 ILE A O 1
ATOM 651 N N . LEU A 1 87 ? -1.489 -12.816 -8.801 1.00 91.50 87 LEU A N 1
ATOM 652 C CA . LEU A 1 87 ? -2.573 -13.536 -9.480 1.00 91.50 87 LEU A CA 1
ATOM 653 C C . LEU A 1 87 ? -2.050 -14.617 -10.436 1.00 91.50 87 LEU A C 1
ATOM 655 O O . LEU A 1 87 ? -2.701 -15.648 -10.589 1.00 91.50 87 LEU A O 1
ATOM 659 N N . ASP A 1 88 ? -0.877 -14.390 -11.025 1.00 94.88 88 ASP A N 1
ATOM 660 C CA . ASP A 1 88 ? -0.218 -15.302 -11.962 1.00 94.88 88 ASP A CA 1
ATOM 661 C C . ASP A 1 88 ? 0.699 -16.337 -11.273 1.00 94.88 88 ASP A C 1
ATOM 663 O O . ASP A 1 88 ? 1.362 -17.110 -11.963 1.00 94.88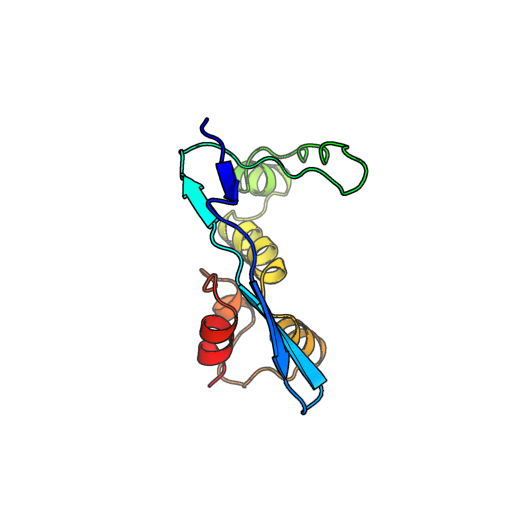 88 ASP A O 1
ATOM 667 N N . ASP A 1 89 ? 0.764 -16.356 -9.933 1.00 92.06 89 ASP A N 1
ATOM 668 C CA . ASP A 1 89 ? 1.702 -17.179 -9.140 1.00 92.06 89 ASP A CA 1
ATOM 669 C C . ASP A 1 89 ? 3.170 -17.027 -9.600 1.00 92.06 89 ASP A C 1
ATOM 671 O O . ASP A 1 89 ? 3.958 -17.970 -9.654 1.00 92.06 89 ASP A O 1
ATOM 675 N N . ALA A 1 90 ? 3.532 -15.798 -9.977 1.00 93.25 90 ALA A N 1
ATOM 676 C CA . ALA A 1 90 ? 4.809 -15.436 -10.589 1.00 93.25 90 ALA A CA 1
ATOM 677 C C . ALA A 1 90 ? 5.732 -14.655 -9.637 1.00 93.25 90 ALA A C 1
ATOM 679 O O . ALA A 1 90 ? 6.711 -14.042 -10.074 1.00 93.25 90 ALA A O 1
ATOM 680 N N . LEU A 1 91 ? 5.425 -14.637 -8.335 1.00 91.75 91 LEU A N 1
ATOM 681 C CA . LEU A 1 91 ? 6.306 -14.033 -7.339 1.00 91.75 91 LEU A CA 1
ATOM 682 C C . LEU A 1 91 ? 7.612 -14.836 -7.195 1.00 91.75 91 LEU A C 1
ATOM 684 O O . LEU A 1 91 ? 7.606 -16.062 -7.315 1.00 91.75 91 LEU A O 1
ATOM 688 N N . PRO A 1 92 ? 8.745 -14.178 -6.889 1.00 92.69 92 PRO A N 1
ATOM 689 C CA . PRO A 1 92 ? 9.977 -14.885 -6.569 1.00 92.69 92 PRO A CA 1
ATOM 690 C C . PRO A 1 92 ? 9.785 -15.838 -5.381 1.00 92.69 92 PRO A C 1
ATOM 692 O O . PRO A 1 92 ? 9.199 -15.459 -4.372 1.00 92.69 92 PRO A O 1
ATOM 695 N N . ASN A 1 93 ? 10.377 -17.035 -5.440 1.00 91.12 93 ASN A N 1
ATOM 696 C CA . ASN A 1 93 ? 10.229 -18.074 -4.400 1.00 91.12 93 ASN A CA 1
ATOM 697 C C . ASN A 1 93 ? 10.666 -17.651 -2.982 1.00 91.12 93 ASN A C 1
ATOM 699 O O . ASN A 1 93 ? 10.381 -18.352 -2.015 1.00 91.12 93 ASN A O 1
ATOM 703 N N . HIS A 1 94 ? 11.412 -16.553 -2.856 1.00 89.50 94 HIS A N 1
ATOM 704 C CA . HIS A 1 94 ? 11.865 -16.015 -1.575 1.00 89.50 94 HIS A CA 1
ATOM 705 C C . HIS A 1 94 ? 10.908 -14.962 -0.988 1.00 89.50 94 HIS A C 1
ATOM 707 O O . HIS A 1 94 ? 11.153 -14.489 0.119 1.00 89.50 94 HIS A O 1
ATOM 713 N N . VAL A 1 95 ? 9.843 -14.592 -1.709 1.00 90.81 95 VAL A N 1
ATOM 714 C CA . VAL A 1 95 ? 8.859 -13.580 -1.309 1.00 90.81 95 VAL A CA 1
ATOM 715 C C . VAL A 1 95 ? 7.510 -14.246 -1.086 1.00 90.81 95 VAL A C 1
ATOM 717 O O . VAL A 1 95 ? 6.973 -14.909 -1.971 1.00 90.81 95 VAL A O 1
ATOM 720 N N . THR A 1 96 ? 6.914 -14.027 0.082 1.00 89.25 96 THR A N 1
ATOM 721 C CA . THR A 1 96 ? 5.537 -14.442 0.359 1.00 89.25 96 THR A CA 1
ATOM 722 C C . THR A 1 96 ? 4.568 -13.268 0.246 1.00 89.25 96 THR A C 1
ATOM 724 O O . THR A 1 96 ? 4.932 -12.100 0.402 1.00 89.25 96 THR A O 1
ATOM 727 N N . LEU A 1 97 ? 3.280 -13.577 0.065 1.00 86.06 97 LEU A N 1
ATOM 728 C CA . LEU A 1 97 ? 2.204 -12.579 0.098 1.00 86.06 97 LEU A CA 1
ATOM 729 C C . LEU A 1 97 ? 2.235 -11.734 1.386 1.00 86.06 97 LEU A C 1
ATOM 731 O O . LEU A 1 97 ? 1.931 -10.541 1.371 1.00 86.06 97 LEU A O 1
ATOM 735 N N . PHE A 1 98 ? 2.614 -12.346 2.512 1.00 86.44 98 PHE A N 1
ATOM 736 C CA . PHE A 1 98 ? 2.664 -11.659 3.796 1.00 86.44 98 PHE A CA 1
ATOM 737 C C . PHE A 1 98 ? 3.853 -10.703 3.922 1.00 86.44 98 PHE A C 1
ATOM 739 O O . PHE A 1 98 ? 3.699 -9.676 4.581 1.00 86.44 98 PHE A O 1
ATOM 746 N N . ASP A 1 99 ? 4.973 -10.960 3.246 1.00 88.06 99 ASP A N 1
ATOM 747 C CA . ASP A 1 99 ? 6.122 -10.041 3.217 1.00 88.06 99 ASP A CA 1
ATOM 748 C C . ASP A 1 99 ? 5.786 -8.735 2.483 1.00 88.06 99 ASP A C 1
ATOM 750 O O . ASP A 1 99 ? 6.262 -7.653 2.837 1.00 88.06 99 ASP A O 1
ATOM 754 N N . LEU A 1 100 ? 4.899 -8.823 1.488 1.00 88.62 100 LEU A N 1
ATOM 755 C CA . LEU A 1 100 ? 4.381 -7.671 0.750 1.00 88.62 100 LEU A CA 1
ATOM 756 C C . LEU A 1 100 ? 3.295 -6.921 1.530 1.00 88.62 100 LEU A C 1
ATOM 758 O O . LEU A 1 100 ? 3.179 -5.703 1.422 1.00 88.62 100 LEU A O 1
ATOM 762 N N . ALA A 1 101 ? 2.498 -7.633 2.329 1.00 88.44 101 ALA A N 1
ATOM 763 C CA . ALA A 1 101 ? 1.380 -7.057 3.072 1.00 88.44 101 ALA A CA 1
ATOM 764 C C . ALA A 1 101 ? 1.782 -6.409 4.409 1.00 88.44 101 ALA A C 1
ATOM 766 O O . ALA A 1 101 ? 1.003 -5.642 4.986 1.00 88.44 101 ALA A O 1
ATOM 767 N N . VAL A 1 102 ? 2.961 -6.729 4.948 1.00 89.12 102 VAL A N 1
ATOM 768 C CA . VAL A 1 102 ? 3.477 -6.124 6.182 1.00 89.12 102 VAL A CA 1
ATOM 769 C C . VAL A 1 102 ? 4.203 -4.825 5.843 1.00 89.12 102 VAL A C 1
ATOM 771 O O . VAL A 1 102 ? 5.261 -4.834 5.218 1.00 89.12 102 VAL A O 1
ATOM 774 N N . ASP A 1 103 ? 3.607 -3.712 6.279 1.00 84.56 103 ASP A N 1
ATOM 775 C CA . ASP A 1 103 ? 4.138 -2.352 6.117 1.00 84.56 103 ASP A CA 1
ATOM 776 C C . ASP A 1 103 ? 4.684 -2.096 4.696 1.00 84.56 103 ASP A C 1
ATOM 778 O O . ASP A 1 103 ? 5.901 -1.940 4.502 1.00 84.56 103 ASP A O 1
ATOM 782 N N . PRO A 1 104 ? 3.815 -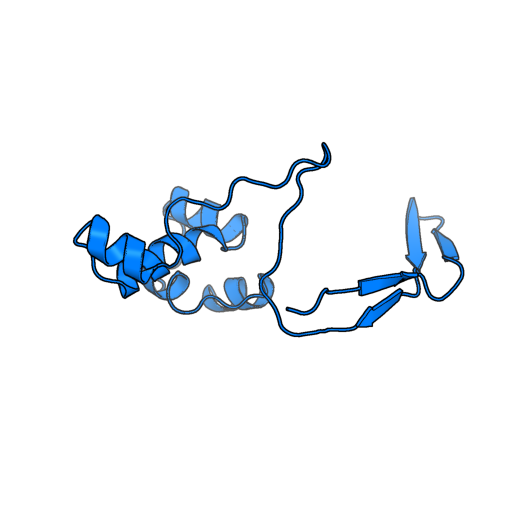2.160 3.663 1.00 86.06 104 PRO A N 1
ATOM 783 C CA . PRO A 1 104 ? 4.248 -1.930 2.297 1.00 86.06 104 PRO A CA 1
ATOM 784 C C . PRO A 1 104 ? 4.767 -0.492 2.159 1.00 86.06 104 PRO A C 1
ATOM 786 O O . PRO A 1 104 ? 4.123 0.445 2.645 1.00 86.06 104 PRO A O 1
ATOM 789 N N . PRO A 1 105 ? 5.895 -0.278 1.461 1.00 89.25 105 PRO A N 1
ATOM 790 C CA . PRO A 1 105 ? 6.362 1.054 1.138 1.00 89.25 105 PRO A CA 1
ATOM 791 C C . PRO A 1 105 ? 5.281 1.806 0.368 1.00 89.25 105 PRO A C 1
ATOM 793 O O . PRO A 1 105 ? 4.591 1.238 -0.482 1.00 89.25 105 PRO A O 1
ATOM 796 N N . ALA A 1 106 ? 5.131 3.097 0.652 1.00 87.62 106 ALA A N 1
ATOM 797 C CA . ALA A 1 106 ? 4.136 3.916 -0.033 1.00 87.62 106 ALA A CA 1
ATOM 798 C C . ALA A 1 106 ? 4.490 4.144 -1.513 1.00 87.62 106 ALA A C 1
ATOM 800 O O . ALA A 1 106 ? 3.600 4.406 -2.321 1.00 87.62 106 ALA A O 1
ATOM 801 N N . LEU A 1 107 ? 5.779 4.073 -1.862 1.00 92.56 107 LEU A N 1
ATOM 802 C CA . LEU A 1 107 ? 6.261 4.233 -3.229 1.00 92.56 107 LEU A CA 1
ATOM 803 C C . LEU A 1 107 ? 6.342 2.873 -3.925 1.00 92.56 107 LEU A C 1
ATOM 805 O O . LEU A 1 107 ? 6.965 1.940 -3.425 1.00 92.56 107 LEU A O 1
ATOM 809 N N . TRP A 1 108 ? 5.752 2.774 -5.115 1.00 93.56 108 TRP A N 1
ATOM 810 C CA . TRP A 1 108 ? 5.753 1.535 -5.898 1.00 93.56 108 TRP A CA 1
ATOM 811 C C . TRP A 1 108 ? 7.151 1.082 -6.317 1.00 93.56 108 TRP A C 1
ATOM 813 O O . TRP A 1 108 ? 7.407 -0.115 -6.363 1.00 93.56 108 TRP A O 1
ATOM 823 N N . ASP A 1 109 ? 8.080 2.006 -6.560 1.00 92.06 109 ASP A N 1
ATOM 824 C CA . ASP A 1 109 ? 9.462 1.633 -6.880 1.00 92.06 109 ASP A CA 1
ATOM 825 C C . ASP A 1 109 ? 10.160 0.959 -5.689 1.00 92.06 109 ASP A C 1
ATOM 827 O O . ASP A 1 109 ? 10.898 -0.007 -5.867 1.00 92.06 109 ASP A O 1
ATOM 831 N N . GLU A 1 110 ? 9.852 1.386 -4.462 1.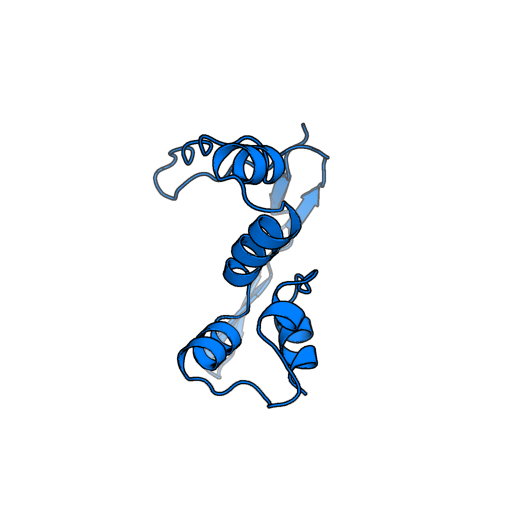00 92.12 110 GLU A N 1
ATOM 832 C CA . GLU A 1 110 ? 10.340 0.734 -3.241 1.00 92.12 110 GLU A CA 1
ATOM 833 C C . GLU A 1 110 ? 9.657 -0.621 -3.003 1.00 92.12 110 GLU A C 1
ATOM 835 O O . GLU A 1 110 ? 10.281 -1.539 -2.474 1.00 92.12 110 GLU A O 1
ATOM 840 N N . GLN A 1 111 ? 8.394 -0.784 -3.419 1.00 92.81 111 GLN A N 1
ATOM 841 C CA . GLN A 1 111 ? 7.726 -2.090 -3.403 1.00 92.81 111 GLN A CA 1
ATOM 842 C C . GLN A 1 111 ? 8.400 -3.069 -4.373 1.00 92.81 111 GLN A C 1
ATOM 844 O O . GLN A 1 111 ? 8.697 -4.197 -3.989 1.00 92.81 111 GLN A O 1
ATOM 849 N N . ARG A 1 112 ? 8.695 -2.634 -5.605 1.00 93.06 112 ARG A N 1
ATOM 850 C CA . ARG A 1 112 ? 9.394 -3.452 -6.614 1.00 93.06 112 ARG A CA 1
ATOM 851 C C . ARG A 1 112 ? 10.800 -3.837 -6.179 1.00 93.06 112 ARG A C 1
ATOM 853 O O . ARG A 1 112 ? 11.229 -4.950 -6.454 1.00 93.06 112 ARG A O 1
ATOM 860 N N . ALA A 1 113 ? 11.491 -2.956 -5.458 1.00 90.81 113 ALA A N 1
ATOM 861 C CA . ALA A 1 113 ? 12.805 -3.256 -4.899 1.00 90.81 113 ALA A CA 1
ATOM 862 C C . ALA A 1 113 ? 12.785 -4.430 -3.902 1.00 90.81 113 ALA A C 1
ATOM 864 O O . ALA A 1 113 ? 13.818 -5.057 -3.712 1.00 90.81 113 ALA A O 1
ATOM 865 N N . ARG A 1 114 ? 11.634 -4.764 -3.293 1.00 87.12 114 ARG A N 1
ATOM 866 C CA . ARG A 1 114 ? 11.493 -5.957 -2.434 1.00 87.12 114 ARG A CA 1
ATOM 867 C C . ARG A 1 114 ? 11.396 -7.274 -3.214 1.00 87.12 114 ARG A C 1
ATOM 869 O O . ARG A 1 114 ? 11.439 -8.327 -2.591 1.00 87.12 114 ARG A O 1
ATOM 876 N N . LEU A 1 115 ? 11.207 -7.222 -4.535 1.00 86.56 115 LEU A N 1
ATOM 877 C CA . LEU A 1 115 ? 11.126 -8.404 -5.403 1.00 86.56 115 LEU A CA 1
ATOM 878 C C . LEU A 1 115 ? 12.471 -8.773 -6.049 1.00 86.56 115 LEU A C 1
ATOM 880 O O . LEU A 1 115 ? 12.545 -9.785 -6.747 1.00 86.56 115 LEU A O 1
ATOM 884 N N . MET A 1 116 ? 13.493 -7.930 -5.872 1.00 83.00 116 MET A N 1
ATOM 885 C CA . MET A 1 116 ? 14.852 -8.118 -6.391 1.00 83.00 116 MET A CA 1
ATOM 886 C C . MET A 1 116 ? 15.749 -8.744 -5.328 1.00 83.00 116 MET A C 1
ATOM 888 O O . MET A 1 116 ? 16.526 -9.650 -5.704 1.00 83.00 116 MET A O 1
#